Protein AF-A0A519P304-F1 (afdb_monomer)

Structure (mmCIF, N/CA/C/O backbone):
data_AF-A0A519P304-F1
#
_entry.id   AF-A0A519P304-F1
#
loop_
_atom_site.group_PDB
_atom_site.id
_atom_site.type_symbol
_atom_site.label_atom_id
_atom_site.label_alt_id
_atom_site.label_comp_id
_atom_site.label_asym_id
_atom_site.label_entity_id
_atom_site.label_seq_id
_atom_site.pdbx_PDB_ins_code
_atom_site.Cartn_x
_atom_site.Cartn_y
_atom_site.Cartn_z
_atom_site.occupancy
_atom_site.B_iso_or_equiv
_atom_site.auth_seq_id
_atom_site.auth_comp_id
_atom_site.auth_asym_id
_atom_site.auth_atom_id
_atom_site.pdbx_PDB_model_num
ATOM 1 N N . ILE A 1 1 ? 2.571 4.916 -13.601 1.00 95.50 1 ILE A N 1
ATOM 2 C CA . ILE A 1 1 ? 2.527 4.922 -12.116 1.00 95.50 1 ILE A CA 1
ATOM 3 C C . ILE A 1 1 ? 3.556 3.952 -11.541 1.00 95.50 1 ILE A C 1
ATOM 5 O O . ILE A 1 1 ? 4.408 4.388 -10.782 1.00 95.50 1 ILE A O 1
ATOM 9 N N . GLU A 1 2 ? 3.552 2.684 -11.959 1.00 97.38 2 GLU A N 1
ATOM 10 C CA . GLU A 1 2 ? 4.547 1.686 -11.529 1.00 97.38 2 GLU A CA 1
ATOM 11 C C . GLU A 1 2 ? 6.001 2.149 -11.709 1.00 97.38 2 GLU A C 1
ATOM 13 O O . GLU A 1 2 ? 6.749 2.165 -10.736 1.00 97.38 2 GLU A O 1
ATOM 18 N N . HIS A 1 3 ? 6.363 2.632 -12.907 1.00 96.81 3 HIS A N 1
ATOM 19 C CA . HIS A 1 3 ? 7.707 3.155 -13.185 1.00 96.81 3 HIS A CA 1
ATOM 20 C C . HIS A 1 3 ? 8.173 4.159 -12.120 1.00 96.81 3 HIS A C 1
A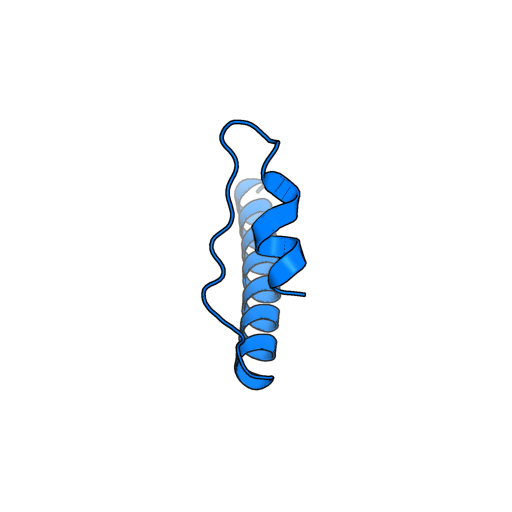TOM 22 O O . HIS A 1 3 ? 9.240 3.997 -11.539 1.00 96.81 3 HIS A O 1
ATOM 28 N N . PHE A 1 4 ? 7.338 5.144 -11.786 1.00 98.19 4 PHE A N 1
ATOM 29 C CA . PHE A 1 4 ? 7.659 6.127 -10.754 1.00 98.19 4 PHE A CA 1
ATOM 30 C C . PHE A 1 4 ? 7.957 5.460 -9.402 1.00 98.19 4 PHE A C 1
ATOM 32 O O . PHE A 1 4 ? 9.015 5.694 -8.819 1.00 98.19 4 PHE A O 1
ATOM 39 N N . PHE A 1 5 ? 7.072 4.575 -8.930 1.00 98.12 5 PHE A N 1
ATOM 40 C CA . PHE A 1 5 ? 7.236 3.922 -7.628 1.00 98.12 5 PHE A CA 1
ATOM 41 C C . PHE A 1 5 ? 8.431 2.970 -7.562 1.00 98.12 5 PHE A C 1
ATOM 43 O O . PHE A 1 5 ? 9.008 2.809 -6.490 1.00 98.12 5 PHE A O 1
ATOM 50 N N . THR A 1 6 ? 8.850 2.392 -8.686 1.00 96.94 6 THR A N 1
ATOM 51 C CA . THR A 1 6 ? 10.073 1.577 -8.730 1.00 96.94 6 THR A CA 1
ATOM 52 C C . THR A 1 6 ? 11.363 2.396 -8.675 1.00 96.94 6 THR A C 1
ATOM 54 O O . THR A 1 6 ? 12.398 1.817 -8.373 1.00 96.94 6 THR A O 1
ATOM 57 N N . ARG A 1 7 ? 11.328 3.710 -8.954 1.00 97.31 7 ARG A N 1
ATOM 58 C CA . ARG A 1 7 ? 12.542 4.537 -9.128 1.00 97.31 7 ARG A CA 1
ATOM 59 C C . ARG A 1 7 ? 12.690 5.696 -8.144 1.00 97.31 7 ARG A C 1
ATOM 61 O O . ARG A 1 7 ? 13.803 6.139 -7.885 1.00 97.31 7 ARG A O 1
ATOM 68 N N . TYR A 1 8 ? 11.599 6.212 -7.573 1.00 98.19 8 TYR A N 1
ATOM 69 C CA . TYR A 1 8 ? 11.639 7.457 -6.783 1.00 98.19 8 TYR A CA 1
ATOM 70 C C . TYR A 1 8 ? 12.542 7.410 -5.536 1.00 98.19 8 TYR A C 1
ATOM 72 O O . TYR A 1 8 ? 12.862 8.454 -4.979 1.00 98.19 8 TYR A O 1
ATOM 80 N N . LYS A 1 9 ? 12.950 6.209 -5.114 1.00 97.94 9 LYS A N 1
ATOM 81 C CA . LYS A 1 9 ? 13.798 5.951 -3.945 1.00 97.94 9 LYS A CA 1
ATOM 82 C C . LYS A 1 9 ? 15.233 5.550 -4.281 1.00 97.94 9 LYS A C 1
ATOM 84 O O . LYS A 1 9 ? 15.988 5.268 -3.360 1.00 97.94 9 LYS A O 1
ATOM 89 N N . ASP A 1 10 ? 15.637 5.536 -5.550 1.00 97.12 10 ASP A N 1
ATOM 90 C CA . ASP A 1 10 ? 16.951 5.010 -5.962 1.00 97.12 10 ASP A CA 1
ATOM 91 C C . ASP A 1 10 ? 18.144 5.688 -5.268 1.00 97.12 10 ASP A C 1
ATOM 93 O O . ASP A 1 10 ? 19.187 5.069 -5.069 1.00 97.12 10 ASP A O 1
ATOM 97 N N . LEU A 1 11 ? 17.997 6.962 -4.895 1.00 97.75 11 LEU A N 1
ATOM 98 C CA . LEU A 1 11 ? 19.044 7.748 -4.233 1.00 97.75 11 LEU A CA 1
ATOM 99 C C . LEU A 1 11 ? 18.932 7.733 -2.698 1.00 97.75 11 LEU A C 1
ATOM 101 O O . LEU A 1 11 ? 19.774 8.302 -2.005 1.00 97.75 11 LEU A O 1
ATOM 105 N N . GLU A 1 12 ? 17.911 7.079 -2.144 1.00 98.00 12 GLU A N 1
ATOM 106 C CA . GLU A 1 12 ? 17.704 6.968 -0.704 1.00 98.00 12 GLU A CA 1
ATOM 107 C C . GLU A 1 12 ? 18.387 5.700 -0.174 1.00 98.00 12 GLU A C 1
ATOM 109 O O . GLU A 1 12 ? 17.836 4.599 -0.221 1.00 98.00 12 GLU A O 1
ATOM 114 N N . LYS A 1 13 ? 19.608 5.850 0.357 1.00 97.25 13 LYS A N 1
ATOM 115 C CA . LYS A 1 13 ? 20.404 4.726 0.878 1.00 97.25 13 LYS A CA 1
ATOM 116 C C . LYS A 1 13 ? 19.590 3.867 1.855 1.00 97.25 13 LYS A C 1
ATOM 118 O O . LYS A 1 13 ? 19.100 4.355 2.872 1.00 97.25 13 LYS A O 1
ATOM 123 N N . GLY A 1 14 ? 19.494 2.572 1.558 1.00 97.25 14 GLY A N 1
ATOM 124 C CA . GLY A 1 14 ? 18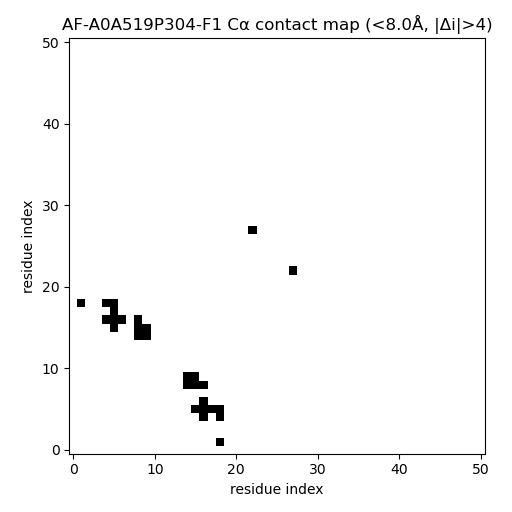.774 1.598 2.382 1.00 97.25 14 GLY A CA 1
ATOM 125 C C . GLY A 1 14 ? 17.264 1.534 2.136 1.00 97.25 14 GLY A C 1
ATOM 126 O O . GLY A 1 14 ? 16.580 0.802 2.846 1.00 97.25 14 GLY A O 1
ATOM 127 N N . LYS A 1 15 ? 16.730 2.260 1.146 1.00 98.06 15 LYS A N 1
ATOM 128 C CA . LYS A 1 15 ? 15.327 2.156 0.738 1.00 98.06 15 LYS A CA 1
ATOM 129 C C . LYS A 1 15 ? 15.215 1.549 -0.654 1.00 98.06 15 LYS A C 1
ATOM 131 O O . LYS A 1 15 ? 15.993 1.847 -1.549 1.00 98.06 15 LYS A O 1
ATOM 136 N N . SER A 1 16 ? 14.207 0.708 -0.831 1.00 96.94 16 SER A N 1
ATOM 137 C CA . SER A 1 16 ? 13.847 0.109 -2.112 1.00 96.94 16 SER A CA 1
ATOM 138 C C . SER A 1 16 ? 12.340 -0.128 -2.159 1.00 96.94 16 SER A C 1
ATOM 140 O O . SER A 1 16 ? 11.646 -0.056 -1.139 1.00 96.94 16 SER A O 1
ATOM 142 N N . VAL A 1 17 ? 11.819 -0.358 -3.361 1.00 97.94 17 VAL A N 1
ATOM 143 C CA . VAL A 1 17 ? 10.419 -0.722 -3.591 1.00 97.94 17 VAL A CA 1
ATOM 144 C C . VAL A 1 17 ? 10.376 -1.881 -4.574 1.00 97.94 17 VAL A C 1
ATOM 146 O O . VAL A 1 17 ? 11.089 -1.883 -5.573 1.00 97.94 17 VAL A O 1
ATOM 149 N N . THR A 1 18 ? 9.508 -2.850 -4.298 1.00 96.88 18 THR A N 1
ATOM 150 C CA . THR A 1 18 ? 9.185 -3.953 -5.205 1.00 96.88 18 THR A CA 1
ATOM 151 C C . THR A 1 18 ? 7.692 -3.910 -5.482 1.00 96.88 18 THR A C 1
ATOM 153 O O . THR A 1 18 ? 6.885 -4.039 -4.560 1.00 96.88 18 THR A O 1
ATOM 156 N N . VAL A 1 19 ? 7.321 -3.709 -6.744 1.00 97.12 19 VAL A N 1
ATOM 157 C CA . VAL A 1 19 ? 5.921 -3.730 -7.176 1.00 97.12 19 VAL A CA 1
ATOM 158 C C . VAL A 1 19 ? 5.526 -5.176 -7.462 1.00 97.12 19 VAL A C 1
ATOM 160 O O . VAL A 1 19 ? 6.231 -5.877 -8.180 1.00 97.12 19 VAL A O 1
ATOM 163 N N . LYS A 1 20 ? 4.422 -5.636 -6.861 1.00 96.38 20 LYS A N 1
ATOM 164 C CA . LYS A 1 20 ? 3.905 -7.005 -7.048 1.00 96.38 20 LYS A CA 1
ATOM 165 C C . LYS A 1 20 ? 2.940 -7.133 -8.232 1.00 96.38 20 LYS A C 1
ATOM 167 O O . LYS A 1 20 ? 2.760 -8.234 -8.733 1.00 96.38 20 LYS A O 1
ATOM 172 N N . GLY A 1 21 ? 2.335 -6.026 -8.660 1.00 96.88 21 GLY A N 1
ATOM 173 C CA . GLY A 1 21 ? 1.361 -5.971 -9.748 1.00 96.88 21 GLY A CA 1
ATOM 174 C C . GLY A 1 21 ? 0.219 -5.002 -9.4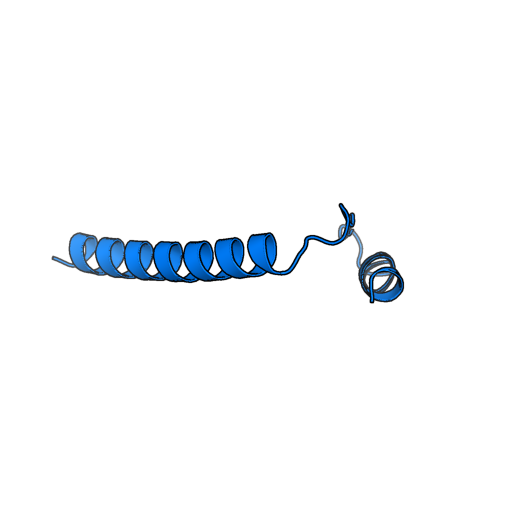44 1.00 96.88 21 GLY A C 1
ATOM 175 O O . GLY A 1 21 ? 0.259 -4.278 -8.447 1.00 96.88 21 GLY A O 1
ATOM 176 N N . TRP A 1 22 ? -0.788 -5.013 -10.313 1.00 98.06 22 TRP A N 1
ATOM 177 C CA . TRP A 1 22 ? -2.040 -4.273 -10.157 1.00 98.06 22 TRP A CA 1
ATOM 178 C C . TRP A 1 22 ? -3.174 -5.251 -9.856 1.00 98.06 22 TRP A C 1
ATOM 180 O O . TRP A 1 22 ? -3.320 -6.241 -10.570 1.00 98.06 22 TRP A O 1
ATOM 190 N N . GLY A 1 23 ? -3.950 -4.959 -8.814 1.00 97.69 23 GLY A N 1
ATOM 191 C CA . GLY A 1 23 ? -5.201 -5.654 -8.514 1.00 97.69 23 GLY A CA 1
ATOM 192 C C . GLY A 1 23 ? -6.380 -5.068 -9.289 1.00 97.69 23 GLY A C 1
ATOM 193 O O . GLY A 1 23 ? -6.258 -4.032 -9.953 1.00 97.69 23 GLY A O 1
ATOM 194 N N . ASP A 1 24 ? -7.532 -5.721 -9.185 1.00 98.69 24 ASP A N 1
ATOM 195 C CA . ASP A 1 24 ? -8.787 -5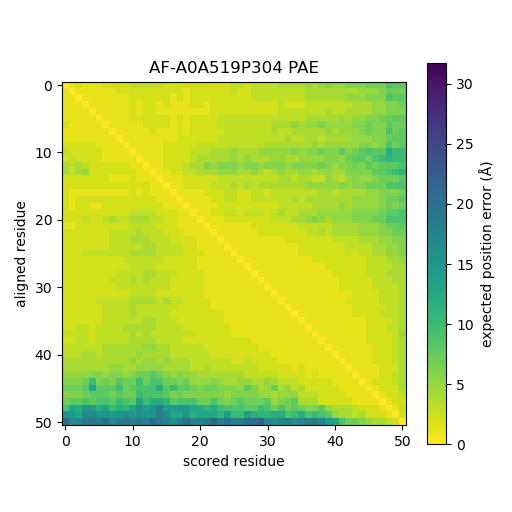.221 -9.744 1.00 98.69 24 ASP A CA 1
ATOM 196 C C . ASP A 1 24 ? -9.561 -4.326 -8.752 1.00 98.69 24 ASP A C 1
ATOM 198 O O . ASP A 1 24 ? -9.112 -4.016 -7.644 1.00 98.69 24 ASP A O 1
ATOM 202 N N . ALA A 1 25 ? -10.740 -3.859 -9.170 1.00 98.62 25 ALA A N 1
ATOM 203 C CA . ALA A 1 25 ? -11.584 -3.000 -8.343 1.00 98.62 25 ALA A CA 1
ATOM 204 C C . ALA A 1 25 ? -12.152 -3.716 -7.101 1.00 98.62 25 ALA A C 1
ATOM 206 O O . ALA A 1 25 ? -12.383 -3.062 -6.083 1.00 98.62 25 ALA A O 1
ATOM 207 N N . GLY A 1 26 ? -12.378 -5.031 -7.178 1.00 98.81 26 GLY A N 1
ATOM 208 C CA . GLY A 1 26 ? -12.848 -5.841 -6.057 1.00 98.81 26 GLY A CA 1
ATOM 209 C C . GLY A 1 26 ? -11.777 -5.951 -4.979 1.00 98.81 26 GLY A C 1
ATOM 210 O O . GLY A 1 26 ? -12.032 -5.600 -3.828 1.00 98.81 26 GLY A O 1
ATOM 211 N N . GLU A 1 27 ? -10.552 -6.306 -5.371 1.00 98.44 27 GLU A N 1
ATOM 212 C CA . GLU A 1 27 ? -9.399 -6.360 -4.463 1.00 98.44 27 GLU A CA 1
ATOM 213 C C . GLU A 1 27 ? -9.141 -4.994 -3.803 1.00 98.44 27 GLU A C 1
ATOM 215 O O . GLU A 1 27 ? -8.919 -4.899 -2.593 1.00 98.44 27 GLU A O 1
ATOM 220 N N . ALA A 1 28 ? -9.249 -3.901 -4.567 1.00 98.62 28 ALA A N 1
ATOM 221 C CA . ALA A 1 28 ? -9.128 -2.554 -4.016 1.00 98.62 28 ALA A CA 1
ATOM 222 C C . ALA A 1 28 ? -10.205 -2.248 -2.954 1.00 98.62 28 ALA A C 1
ATOM 224 O O . ALA A 1 28 ? -9.891 -1.679 -1.904 1.00 98.62 28 ALA A O 1
ATOM 225 N N . ALA A 1 29 ? -11.463 -2.633 -3.195 1.00 98.75 29 ALA A N 1
ATOM 226 C CA . ALA A 1 29 ? -12.556 -2.435 -2.243 1.00 98.75 29 ALA A CA 1
ATOM 227 C C . ALA A 1 29 ? -12.354 -3.249 -0.952 1.00 98.75 29 ALA A C 1
ATOM 229 O O . ALA A 1 29 ? -12.572 -2.730 0.148 1.00 98.75 29 ALA A O 1
ATOM 230 N N . GLU A 1 30 ? -11.879 -4.490 -1.068 1.00 98.75 30 GLU A N 1
ATOM 231 C CA . GLU A 1 30 ? -11.547 -5.344 0.077 1.00 98.75 30 GLU A CA 1
ATOM 232 C C . GLU A 1 30 ? -10.433 -4.737 0.942 1.00 98.75 30 GLU A C 1
ATOM 234 O O . GLU A 1 30 ? -10.563 -4.668 2.168 1.00 98.75 30 GLU A O 1
ATOM 239 N N . LEU A 1 31 ? -9.368 -4.215 0.322 1.00 98.50 31 LEU A N 1
ATOM 240 C CA . LEU A 1 31 ? -8.266 -3.557 1.032 1.00 98.50 31 LEU A CA 1
ATOM 241 C C . LEU A 1 31 ? -8.719 -2.290 1.777 1.00 98.50 31 LEU A C 1
ATOM 243 O O . LEU A 1 31 ? -8.260 -2.033 2.895 1.00 98.50 31 LEU A O 1
ATOM 247 N N . ILE A 1 32 ? -9.654 -1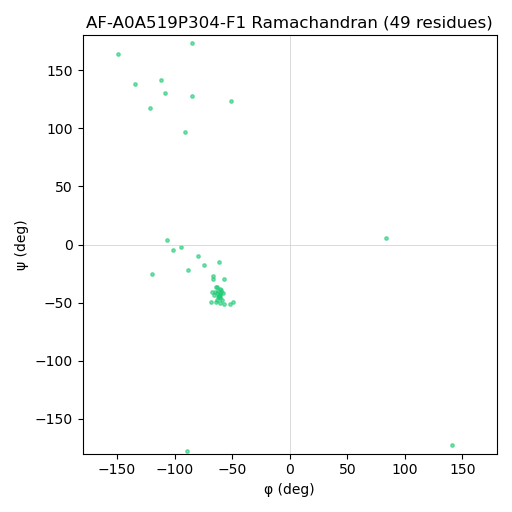.520 1.208 1.00 98.75 32 ILE A N 1
ATOM 248 C CA . ILE A 1 32 ? -10.260 -0.360 1.882 1.00 98.75 32 ILE A CA 1
ATOM 249 C C . ILE A 1 32 ? -11.040 -0.810 3.122 1.00 98.75 32 ILE A C 1
ATOM 251 O O . ILE A 1 32 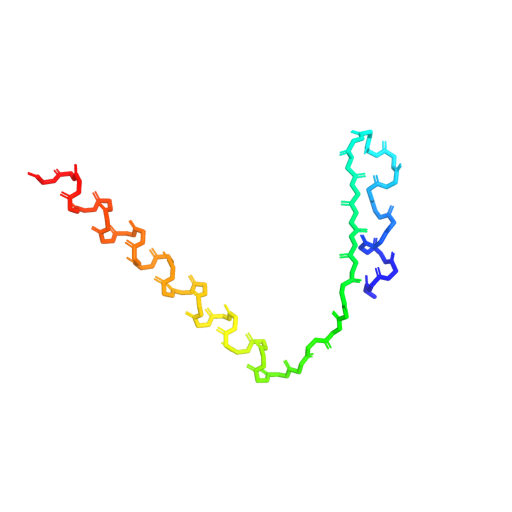? -10.836 -0.266 4.213 1.00 98.75 32 ILE A O 1
ATOM 255 N N . ALA A 1 33 ? -11.903 -1.820 2.982 1.00 98.75 33 ALA A N 1
ATOM 256 C CA . ALA A 1 33 ? -12.684 -2.352 4.096 1.00 98.75 33 ALA A CA 1
ATOM 257 C C . ALA A 1 33 ? -11.779 -2.891 5.220 1.00 98.75 33 ALA A C 1
ATOM 259 O O . ALA A 1 33 ? -12.024 -2.620 6.402 1.00 98.75 33 ALA A O 1
ATOM 260 N N . LEU A 1 34 ? -10.691 -3.583 4.862 1.00 98.81 34 LEU A N 1
ATOM 261 C CA . LEU A 1 34 ? -9.692 -4.075 5.810 1.00 98.81 34 LEU A CA 1
ATOM 262 C C . LEU A 1 34 ? -9.015 -2.929 6.577 1.00 98.81 34 LEU A C 1
ATOM 264 O O . LEU A 1 34 ? -8.880 -3.005 7.801 1.00 98.81 34 LEU A O 1
ATOM 268 N N . GLY A 1 35 ? -8.639 -1.851 5.883 1.00 98.69 35 GLY A N 1
ATOM 269 C CA . GLY A 1 35 ? -8.056 -0.657 6.500 1.00 98.69 35 GLY A CA 1
ATOM 270 C C . GLY A 1 35 ? -8.998 0.009 7.509 1.00 98.69 35 GLY A C 1
ATOM 271 O O . GLY A 1 35 ? -8.582 0.332 8.625 1.00 98.69 35 GLY A O 1
ATOM 272 N N . ILE A 1 36 ? -10.283 0.143 7.159 1.00 98.75 36 ILE A N 1
ATOM 273 C CA . ILE A 1 36 ? -11.317 0.678 8.060 1.00 98.75 36 ILE A CA 1
ATOM 274 C C . ILE 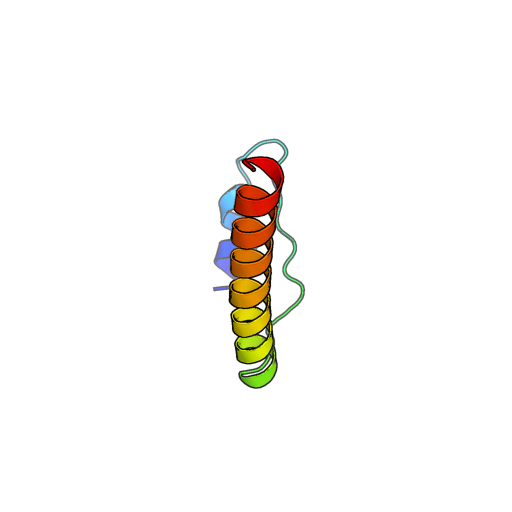A 1 36 ? -11.440 -0.200 9.306 1.00 98.75 36 ILE A C 1
ATOM 276 O O . ILE A 1 36 ? -11.385 0.309 10.428 1.00 98.75 36 ILE A O 1
ATOM 280 N N . LYS A 1 37 ? -11.567 -1.520 9.130 1.00 98.62 37 LYS A N 1
ATOM 281 C CA . LYS A 1 37 ? -11.685 -2.461 10.248 1.00 98.62 37 LYS A CA 1
ATOM 282 C C . LYS A 1 37 ? -10.476 -2.374 11.183 1.00 98.62 37 LYS A C 1
ATOM 284 O O . LYS A 1 37 ? -10.658 -2.239 12.391 1.00 98.62 37 LYS A O 1
ATOM 289 N N . ALA A 1 38 ? -9.258 -2.392 10.639 1.00 98.56 38 ALA A N 1
ATOM 290 C CA . ALA A 1 38 ? -8.029 -2.311 11.428 1.00 98.56 38 ALA A CA 1
ATOM 291 C C . ALA A 1 38 ? -7.955 -1.020 12.260 1.00 98.56 38 ALA A C 1
ATOM 293 O O . ALA A 1 38 ? -7.542 -1.049 13.423 1.00 98.56 38 ALA A O 1
ATOM 294 N N . HIS A 1 39 ? -8.398 0.109 11.699 1.00 98.44 39 HIS A N 1
ATOM 295 C CA . HIS A 1 39 ? -8.486 1.365 12.437 1.00 98.44 39 HIS A CA 1
ATOM 296 C C . HIS A 1 39 ? -9.486 1.284 13.600 1.00 98.44 39 HIS A C 1
ATOM 298 O O . HIS A 1 39 ? -9.148 1.652 14.726 1.00 98.44 39 HIS A O 1
ATOM 304 N N . GLN A 1 40 ? -10.689 0.757 13.360 1.00 98.56 40 GLN A N 1
ATOM 305 C CA . GLN A 1 40 ? -11.709 0.619 14.404 1.00 98.56 40 GLN A CA 1
ATOM 306 C C . GLN A 1 40 ? -11.265 -0.321 15.528 1.00 98.56 40 GLN A C 1
ATOM 308 O O . GLN A 1 40 ? -11.444 -0.011 16.707 1.00 98.56 40 GLN A O 1
ATOM 313 N N . ASP A 1 41 ? -10.631 -1.439 15.182 1.00 98.19 41 ASP A N 1
ATOM 314 C CA . ASP A 1 41 ? -10.083 -2.379 16.160 1.00 98.19 41 ASP A CA 1
ATOM 315 C C . ASP A 1 41 ? -8.994 -1.706 17.012 1.00 98.19 41 ASP A C 1
ATOM 317 O O . ASP A 1 41 ? -8.969 -1.858 18.237 1.00 98.19 41 ASP A O 1
ATOM 321 N N . LYS A 1 42 ? -8.147 -0.867 16.397 1.00 97.94 42 LYS A N 1
ATOM 322 C CA . LYS A 1 42 ? -7.156 -0.063 17.123 1.00 97.94 42 LYS A CA 1
ATOM 323 C C . LYS A 1 42 ? -7.819 0.907 18.104 1.00 97.94 42 LYS A C 1
ATOM 325 O O . LYS A 1 42 ? -7.366 0.987 19.246 1.00 97.94 42 LYS A O 1
ATOM 330 N N . LEU A 1 43 ? -8.886 1.604 17.709 1.00 97.56 43 LEU A N 1
A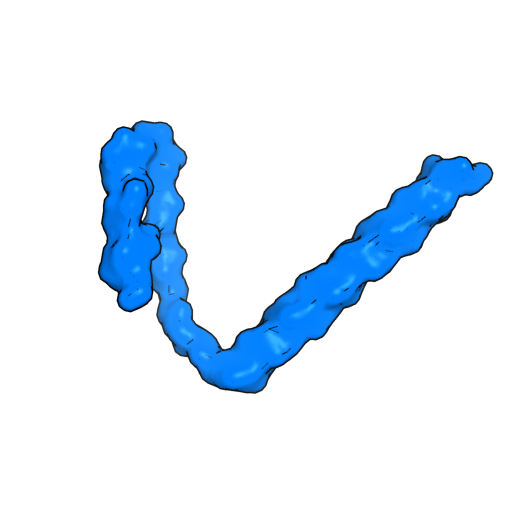TOM 331 C CA . LEU A 1 43 ? -9.622 2.512 18.599 1.00 97.56 43 LEU A CA 1
ATOM 332 C C . LEU A 1 43 ? -10.248 1.776 19.789 1.00 97.56 43 LEU A C 1
ATOM 334 O O . LEU A 1 43 ? -10.081 2.215 20.927 1.00 97.56 43 LEU A O 1
ATOM 338 N N . LYS A 1 44 ? -10.891 0.628 19.548 1.00 96.50 44 LYS A N 1
ATOM 339 C CA . LYS A 1 44 ? -11.461 -0.218 20.610 1.00 96.50 44 LYS A CA 1
ATOM 340 C C . LYS A 1 44 ? -10.392 -0.701 21.586 1.00 96.50 44 LYS A C 1
ATOM 342 O O . LYS A 1 44 ? -10.578 -0.576 22.790 1.00 96.50 44 LYS A O 1
ATOM 347 N N . SER A 1 45 ? -9.251 -1.181 21.077 1.00 95.94 45 SER A N 1
ATOM 348 C CA . SER A 1 45 ? -8.128 -1.608 21.926 1.00 95.94 45 SER A CA 1
ATOM 349 C C . SER A 1 45 ? -7.585 -0.465 22.786 1.00 95.94 45 SER A C 1
ATOM 351 O O . SER A 1 45 ? -7.270 -0.660 23.954 1.00 95.94 45 SER A O 1
ATOM 353 N N . LYS A 1 46 ? -7.526 0.754 22.236 1.00 94.44 46 LYS A N 1
ATOM 354 C CA . LYS A 1 46 ? -7.062 1.932 22.970 1.00 94.44 46 LYS A CA 1
ATOM 355 C C . LYS A 1 46 ? -8.035 2.316 24.084 1.00 94.44 46 LYS A C 1
ATOM 357 O O . LYS A 1 46 ? -7.580 2.673 25.161 1.00 94.44 46 LYS A O 1
ATOM 362 N N . ALA A 1 47 ? -9.340 2.239 23.826 1.00 92.81 47 ALA A N 1
ATOM 363 C CA . ALA A 1 47 ? -10.367 2.494 24.832 1.00 92.81 47 ALA A CA 1
ATOM 364 C C . ALA A 1 47 ? -10.343 1.441 25.950 1.00 92.81 47 ALA A C 1
ATOM 366 O O . ALA A 1 47 ? -10.383 1.803 27.117 1.00 92.81 47 ALA A O 1
ATOM 367 N N . ALA A 1 48 ? -10.204 0.159 25.598 1.00 90.25 48 ALA A N 1
ATOM 368 C CA . ALA A 1 48 ? -10.117 -0.930 26.569 1.00 90.25 48 ALA A CA 1
ATOM 369 C C . ALA A 1 48 ? -8.868 -0.840 27.460 1.00 90.25 48 ALA A C 1
ATOM 371 O O . ALA A 1 48 ? -8.948 -1.145 28.638 1.00 90.25 48 ALA A O 1
ATOM 372 N N . ASN A 1 49 ? -7.731 -0.393 26.917 1.00 86.81 49 ASN A N 1
ATOM 373 C CA . ASN A 1 49 ? -6.486 -0.239 27.680 1.00 86.81 49 ASN A CA 1
ATOM 374 C C . ASN A 1 49 ? -6.435 1.040 28.537 1.00 86.81 49 ASN A C 1
ATOM 376 O O . ASN A 1 49 ? -5.473 1.231 29.278 1.00 86.81 49 ASN A O 1
ATOM 380 N N . ALA A 1 50 ? -7.391 1.953 28.362 1.00 79.50 50 ALA A N 1
ATOM 381 C CA . ALA A 1 50 ? -7.477 3.211 29.102 1.00 79.50 50 ALA A CA 1
ATOM 382 C C . ALA A 1 50 ? -8.526 3.175 30.230 1.00 79.50 50 ALA A C 1
ATOM 384 O O . ALA A 1 50 ? -8.646 4.160 30.958 1.00 79.50 50 ALA A O 1
ATOM 385 N N . ALA A 1 51 ? -9.282 2.078 30.335 1.00 62.09 51 ALA A N 1
ATOM 386 C CA . ALA A 1 51 ? -10.254 1.787 31.386 1.00 62.09 51 ALA A CA 1
ATOM 387 C C . ALA A 1 51 ? -9.661 0.782 32.383 1.00 62.09 51 ALA A C 1
ATOM 389 O O . ALA A 1 51 ? -10.026 0.877 33.574 1.00 62.09 51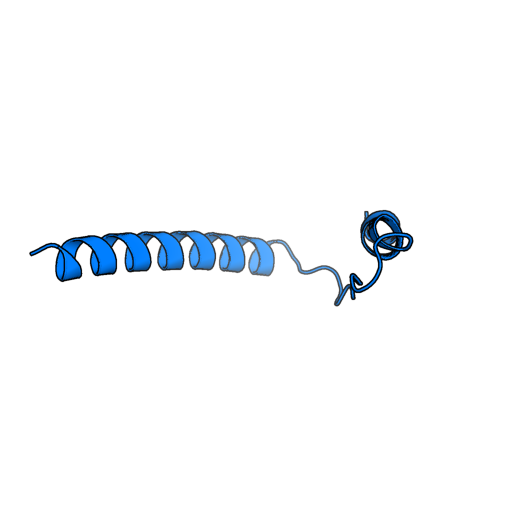 ALA A O 1
#

Mean predicted aligned error: 3.47 Å

Foldseek 3Di:
DVVCQQPVCVVPPPDGDDDPDDDDPVVVVVVVVVVVVVVVVVVVVVVVVVD

Sequence (51 aa):
IEHFFTRYKDLEKGKSVTVKGWGDAGEAAELIALGIKAHQDKLKSKAANAA

Secondary structure (DSSP, 8-state):
-HHHHHHTTTTSTT----------HHHHHHHHHHHHHHHHHHHHHHHHTT-

Solvent-accessible surface area (backbone atoms only — not comparable to full-atom values): 3295 Å² total; per-residue (Å²): 110,68,70,54,63,62,48,80,38,77,87,42,88,97,51,82,60,81,87,91,78,82,79,57,75,67,57,52,50,52,53,51,54,50,52,53,50,54,51,53,52,51,53,51,53,53,53,64,76,74,109

pLDDT: mean 96.25, std 5.83, range [62.09, 98.81]

Radius of gyration: 17.05 Å; Cα contacts (8 Å, |Δi|>4): 14; chains: 1; bounding box: 33×15×45 Å